Protein AF-A0A1G3BXM3-F1 (afdb_monomer_lite)

Radius of gyration: 23.01 Å; chains: 1; bounding box: 58×51×49 Å

pLDDT: mean 89.99, std 12.56, range [38.75, 97.31]

Sequence (113 aa):
MIYENSVFPKDFKNEIYEFLRKIYAADRKEGETDEQFIYKTRKNGFGPFKERFWNLSSDVRNKIGEELENKFDFLFKKLNVIHSKEIIHQTIKPVEVQLPNPPMLSMINFDFM

Foldseek 3Di:
DLLPDPLRDPVLSVVLLVVQCPPVVVVDDVPDDSVNSCVVRVVVSCPVCVVVVVVPDPVSVVVVVVVVVVVVVVVCVVVVVPCVVVVCVVPDDDDDDDDPDDPVVVPDPPPPD

Secondary structure (DSSP, 8-state):
--TTSTTS-HHHHHHHHHHHHHHSGGGPPTT--HHHHHHHHGGGGGTTTHHHHHTS-HHHHHHHHHHHHHHHHHHHHHTT-TTHHHHHHHH--PPP--PPPPTTGGG------

Structure (mmCIF, N/CA/C/O backbone):
data_AF-A0A1G3BXM3-F1
#
_entry.id   AF-A0A1G3BXM3-F1
#
loop_
_atom_site.group_PDB
_atom_site.id
_atom_site.type_symbol
_atom_site.label_atom_id
_atom_site.label_alt_id
_atom_site.label_comp_id
_atom_site.label_asym_id
_atom_site.label_entity_id
_atom_site.label_seq_id
_atom_site.pdbx_PDB_ins_code
_atom_site.Cartn_x
_atom_site.Cartn_y
_atom_site.Cartn_z
_atom_site.occupancy
_atom_site.B_iso_or_equiv
_atom_site.auth_seq_id
_atom_site.auth_comp_id
_atom_site.auth_asym_id
_atom_site.auth_atom_id
_atom_site.pdbx_PDB_model_num
ATOM 1 N N . MET A 1 1 ? 1.657 -6.005 0.411 1.00 71.56 1 MET A N 1
ATOM 2 C CA . MET A 1 1 ? 0.236 -6.180 0.779 1.00 71.56 1 MET A CA 1
ATOM 3 C C . MET A 1 1 ? -0.623 -5.890 -0.434 1.00 71.56 1 MET A C 1
ATOM 5 O O . MET A 1 1 ? -1.104 -6.854 -0.984 1.00 71.56 1 MET A O 1
ATOM 9 N N . ILE A 1 2 ? -0.680 -4.660 -0.958 1.00 87.56 2 ILE A N 1
ATOM 10 C CA . ILE A 1 2 ? -1.420 -4.389 -2.212 1.00 87.56 2 ILE A CA 1
ATOM 11 C C . ILE A 1 2 ? -0.724 -5.012 -3.442 1.00 87.56 2 ILE A C 1
ATOM 13 O O . ILE A 1 2 ? -1.292 -5.881 -4.081 1.00 87.56 2 ILE A O 1
ATOM 17 N N . TYR A 1 3 ? 0.542 -4.669 -3.713 1.00 90.50 3 TYR A N 1
ATOM 18 C CA . TYR A 1 3 ? 1.312 -5.204 -4.860 1.00 90.50 3 TYR A CA 1
ATOM 19 C C . TYR A 1 3 ? 1.544 -6.727 -4.862 1.00 90.50 3 TYR A C 1
ATOM 21 O O . TYR A 1 3 ? 1.885 -7.304 -5.892 1.00 90.50 3 TYR A O 1
ATOM 29 N N . GLU A 1 4 ? 1.430 -7.367 -3.698 1.00 89.81 4 GLU A N 1
ATOM 30 C CA . GLU A 1 4 ? 1.666 -8.812 -3.535 1.00 89.81 4 GLU A CA 1
ATOM 31 C C . GLU A 1 4 ? 0.361 -9.602 -3.458 1.00 89.81 4 GLU A C 1
ATOM 33 O O . GLU A 1 4 ? 0.388 -10.823 -3.345 1.00 89.81 4 GLU A O 1
ATOM 38 N N . ASN A 1 5 ? -0.780 -8.913 -3.478 1.00 93.12 5 ASN A N 1
ATOM 39 C CA . ASN A 1 5 ? -2.067 -9.576 -3.478 1.00 93.12 5 ASN A CA 1
ATOM 40 C C . ASN A 1 5 ? -2.271 -10.290 -4.825 1.00 93.12 5 ASN A C 1
ATOM 42 O O . ASN A 1 5 ? -1.950 -9.754 -5.886 1.00 93.12 5 ASN A O 1
ATOM 46 N N . SER A 1 6 ? -2.816 -11.506 -4.769 1.00 93.56 6 SER A N 1
ATOM 47 C CA . SER A 1 6 ? -2.985 -12.378 -5.935 1.00 93.56 6 SER A CA 1
ATOM 48 C C . SER A 1 6 ? -3.890 -11.796 -7.028 1.00 93.56 6 SER A C 1
ATOM 50 O O . SER A 1 6 ? -3.716 -12.136 -8.199 1.00 93.56 6 SER A O 1
ATOM 52 N N . VAL A 1 7 ? -4.825 -10.912 -6.664 1.00 95.62 7 VAL A N 1
ATOM 53 C CA . VAL A 1 7 ? -5.759 -10.262 -7.591 1.00 95.62 7 VAL A CA 1
ATOM 54 C C . VAL A 1 7 ? -5.281 -8.899 -8.080 1.00 95.62 7 VAL A C 1
ATOM 56 O O . VAL A 1 7 ? -5.942 -8.288 -8.918 1.00 95.62 7 VAL A O 1
ATOM 59 N N . PHE A 1 8 ? -4.139 -8.409 -7.593 1.00 95.88 8 PHE A N 1
ATOM 60 C CA . PHE A 1 8 ? -3.555 -7.184 -8.122 1.00 95.88 8 PHE A CA 1
ATOM 61 C C . PHE A 1 8 ? -3.044 -7.422 -9.559 1.00 95.88 8 PHE A C 1
ATOM 63 O O . PHE A 1 8 ? -2.328 -8.404 -9.786 1.00 95.88 8 PHE A O 1
ATOM 70 N N . PRO A 1 9 ? -3.369 -6.554 -10.540 1.00 96.50 9 PRO A N 1
ATOM 71 C CA . PRO A 1 9 ? -2.976 -6.777 -11.931 1.00 96.50 9 PRO A CA 1
ATOM 72 C C . PRO A 1 9 ? -1.450 -6.866 -12.098 1.00 96.50 9 PRO A C 1
ATOM 74 O O . PRO A 1 9 ? -0.707 -5.944 -11.748 1.00 96.50 9 PRO A O 1
ATOM 77 N N . LYS A 1 10 ? -0.967 -8.005 -12.611 1.00 96.06 10 LYS A N 1
ATOM 78 C CA . LYS A 1 10 ? 0.475 -8.290 -12.739 1.00 96.06 10 LYS A CA 1
ATOM 79 C C . LYS A 1 10 ? 1.160 -7.365 -13.742 1.00 96.06 10 LYS A C 1
ATOM 81 O O . LYS A 1 10 ? 2.281 -6.931 -13.507 1.00 96.06 10 LYS A O 1
ATOM 86 N N . ASP A 1 11 ? 0.475 -7.054 -14.835 1.00 96.62 11 ASP A N 1
ATOM 87 C CA . ASP A 1 11 ? 0.895 -6.077 -15.838 1.00 96.62 11 ASP A CA 1
ATOM 88 C C . ASP A 1 11 ? 1.110 -4.699 -15.202 1.00 96.62 11 ASP A C 1
ATOM 90 O O . ASP A 1 11 ? 2.164 -4.092 -15.383 1.00 96.62 11 ASP A O 1
ATOM 94 N N . PHE A 1 12 ? 0.168 -4.257 -14.364 1.00 96.75 12 PHE A N 1
ATOM 95 C CA . PHE A 1 12 ? 0.274 -2.982 -13.670 1.00 96.75 12 PHE A CA 1
ATOM 96 C C . PHE A 1 12 ? 1.438 -2.968 -12.672 1.00 96.75 12 PHE A C 1
ATOM 98 O O . PHE A 1 12 ? 2.202 -2.006 -12.614 1.00 96.75 12 PHE A O 1
ATOM 105 N N . LYS A 1 13 ? 1.617 -4.053 -11.908 1.00 96.00 13 LYS A N 1
ATOM 106 C CA . LYS A 1 13 ? 2.768 -4.213 -11.005 1.00 96.00 13 LYS A CA 1
ATOM 107 C C . LYS A 1 13 ? 4.091 -4.088 -11.761 1.00 96.00 13 LYS A C 1
ATOM 109 O O . LYS A 1 13 ? 4.973 -3.355 -11.320 1.00 96.00 13 LYS A O 1
ATOM 114 N N . ASN A 1 14 ? 4.214 -4.792 -12.885 1.00 96.44 14 ASN A N 1
ATOM 115 C CA . ASN A 1 14 ? 5.426 -4.797 -13.697 1.00 96.44 14 ASN A CA 1
ATOM 116 C C . ASN A 1 14 ? 5.725 -3.406 -14.259 1.00 96.44 14 ASN A C 1
ATOM 118 O O . ASN A 1 14 ? 6.858 -2.949 -14.160 1.00 96.44 14 ASN A O 1
ATOM 122 N N . GLU A 1 15 ? 4.714 -2.703 -14.769 1.00 97.25 15 GLU A N 1
ATOM 123 C CA . GLU A 1 15 ? 4.867 -1.333 -15.268 1.00 97.25 15 GLU A CA 1
ATOM 124 C C . GLU A 1 15 ? 5.377 -0.373 -14.189 1.00 97.25 15 GLU A C 1
ATOM 126 O O . GLU A 1 15 ? 6.307 0.398 -14.428 1.00 97.25 15 GLU A O 1
ATOM 131 N N . ILE A 1 16 ? 4.828 -0.460 -12.974 1.00 96.81 16 ILE A N 1
ATOM 132 C CA . ILE A 1 16 ? 5.309 0.336 -11.841 1.00 96.81 16 ILE A CA 1
ATOM 133 C C . ILE A 1 16 ? 6.769 -0.006 -11.530 1.00 96.81 16 ILE A C 1
ATOM 135 O O . ILE A 1 16 ? 7.563 0.891 -11.262 1.00 96.81 16 ILE A O 1
ATOM 139 N N . TYR A 1 17 ? 7.147 -1.283 -11.553 1.00 96.31 17 TYR A N 1
ATOM 140 C CA . TYR A 1 17 ? 8.512 -1.695 -11.219 1.00 96.31 17 TYR A CA 1
ATOM 141 C C . TYR A 1 17 ? 9.518 -1.238 -12.274 1.00 96.31 17 TYR A C 1
ATOM 143 O O . TYR A 1 17 ? 10.569 -0.714 -11.911 1.00 96.31 17 TYR A O 1
ATOM 151 N N . GLU A 1 18 ? 9.176 -1.336 -13.558 1.00 97.12 18 GLU A N 1
ATOM 152 C CA . GLU A 1 18 ? 9.983 -0.775 -14.646 1.00 97.12 18 GLU A CA 1
ATOM 153 C C . GLU A 1 18 ? 10.131 0.744 -14.516 1.00 97.12 18 GLU A C 1
ATOM 155 O O . GLU A 1 18 ? 11.235 1.285 -14.619 1.00 97.12 18 GLU A O 1
ATOM 160 N N . PHE A 1 19 ? 9.040 1.444 -14.196 1.00 97.31 19 PHE A N 1
ATOM 161 C CA . PHE A 1 19 ? 9.083 2.874 -13.914 1.00 97.31 19 PHE A CA 1
ATOM 162 C C . PHE A 1 19 ? 10.034 3.202 -12.752 1.00 97.31 19 PHE A C 1
ATOM 164 O O . PHE A 1 19 ? 10.851 4.117 -12.867 1.00 97.31 19 PHE A O 1
ATOM 171 N N . LEU A 1 20 ? 9.973 2.449 -11.650 1.00 96.75 20 LEU A N 1
ATOM 172 C CA . LEU A 1 20 ? 10.839 2.661 -10.488 1.00 96.75 20 LEU A CA 1
ATOM 173 C C . LEU A 1 20 ? 12.309 2.402 -10.820 1.00 96.75 20 LEU A C 1
ATOM 175 O O . LEU A 1 20 ? 13.157 3.223 -10.476 1.00 96.75 20 LEU A O 1
ATOM 179 N N . ARG A 1 21 ? 12.609 1.314 -11.538 1.00 96.19 21 ARG A N 1
ATOM 180 C CA . ARG A 1 21 ? 13.969 1.001 -12.001 1.00 96.19 21 ARG A CA 1
ATOM 181 C C . ARG A 1 21 ? 14.538 2.104 -12.882 1.00 96.19 21 ARG A C 1
ATOM 183 O O . ARG A 1 21 ? 15.723 2.391 -12.782 1.00 96.19 21 ARG A O 1
ATOM 190 N N . LYS A 1 22 ? 13.706 2.741 -13.708 1.00 96.75 22 LYS A N 1
ATOM 191 C CA . LYS A 1 22 ? 14.130 3.817 -14.609 1.00 96.75 22 LYS A CA 1
ATOM 192 C C . LYS A 1 22 ? 14.293 5.163 -13.901 1.00 96.75 22 LYS A C 1
ATOM 194 O O . LYS A 1 22 ? 15.323 5.809 -14.049 1.00 96.75 22 LYS A O 1
ATOM 199 N N . ILE A 1 23 ? 13.273 5.608 -13.170 1.00 97.00 23 ILE A N 1
ATOM 200 C CA . ILE A 1 23 ? 13.216 6.970 -12.615 1.00 97.00 23 ILE A CA 1
ATOM 201 C C . ILE A 1 23 ? 13.981 7.089 -11.298 1.00 97.00 23 ILE A C 1
ATOM 203 O O . ILE A 1 23 ? 14.569 8.132 -11.028 1.00 97.00 23 ILE A O 1
ATOM 207 N N . TYR A 1 24 ? 14.026 6.019 -10.505 1.00 95.12 24 TYR A N 1
ATOM 208 C CA . TYR A 1 24 ? 14.698 6.000 -9.206 1.00 95.12 24 TYR A CA 1
ATOM 209 C C . TYR A 1 24 ? 16.023 5.230 -9.237 1.00 95.12 24 TYR A C 1
ATOM 211 O O . TYR A 1 24 ? 16.541 4.879 -8.184 1.00 95.12 24 TYR A O 1
ATOM 219 N N . ALA A 1 25 ? 16.611 4.990 -10.417 1.00 93.94 25 ALA A N 1
ATOM 220 C CA . ALA A 1 25 ? 17.904 4.308 -10.554 1.00 93.94 25 ALA A CA 1
ATOM 221 C C . ALA A 1 25 ? 19.007 4.922 -9.673 1.00 93.94 25 ALA A C 1
ATO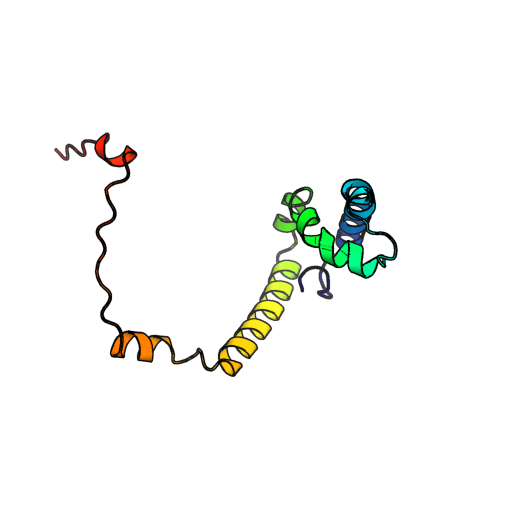M 223 O O . ALA A 1 25 ? 19.817 4.196 -9.102 1.00 93.94 25 ALA A O 1
ATOM 224 N N . ALA A 1 26 ? 19.008 6.253 -9.530 1.00 94.12 26 ALA A N 1
ATOM 225 C CA . ALA A 1 26 ? 19.973 6.990 -8.714 1.00 94.12 26 ALA A CA 1
ATOM 226 C C . ALA A 1 26 ? 19.868 6.685 -7.206 1.00 94.12 26 ALA A C 1
ATOM 228 O O . ALA A 1 26 ? 20.846 6.844 -6.481 1.00 94.12 26 ALA A O 1
ATOM 229 N N . ASP A 1 27 ? 18.715 6.201 -6.734 1.00 91.75 27 ASP A N 1
ATOM 230 C CA . ASP A 1 27 ? 18.513 5.813 -5.334 1.00 91.75 27 ASP A CA 1
ATOM 231 C C . ASP A 1 27 ? 19.073 4.412 -5.032 1.00 91.75 27 ASP A C 1
ATOM 233 O O . ASP A 1 27 ? 19.014 3.953 -3.881 1.00 91.75 27 ASP A O 1
ATOM 237 N N . ARG A 1 28 ? 19.565 3.687 -6.046 1.00 95.00 28 ARG A N 1
ATOM 238 C CA . ARG A 1 28 ? 20.108 2.337 -5.885 1.00 95.00 28 ARG A CA 1
ATOM 239 C C . ARG A 1 28 ? 21.482 2.393 -5.226 1.00 95.00 28 ARG A C 1
ATOM 241 O O . ARG A 1 28 ? 22.380 3.089 -5.689 1.00 95.00 28 ARG A O 1
ATOM 248 N N . LYS A 1 29 ? 21.644 1.638 -4.138 1.00 94.81 29 LYS A N 1
ATOM 249 C CA . LYS A 1 29 ? 22.926 1.542 -3.427 1.00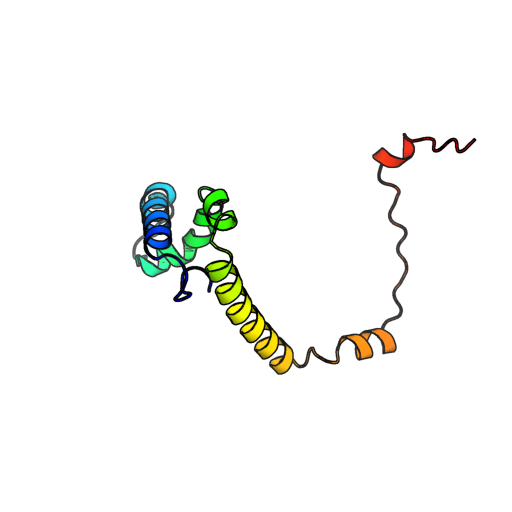 94.81 29 LYS A CA 1
ATOM 250 C C . LYS A 1 29 ? 23.803 0.443 -4.019 1.00 94.81 29 LYS A C 1
ATOM 252 O O . LYS A 1 29 ? 23.303 -0.541 -4.564 1.00 94.81 29 LYS A O 1
ATOM 257 N N . GLU A 1 30 ? 25.115 0.589 -3.863 1.00 94.56 30 GLU A N 1
ATOM 258 C CA . GLU A 1 30 ? 26.063 -0.475 -4.187 1.00 94.56 30 GLU A CA 1
ATOM 259 C C . GLU A 1 30 ? 25.750 -1.735 -3.361 1.00 94.56 30 GLU A C 1
ATOM 261 O O . GLU A 1 30 ? 25.471 -1.653 -2.164 1.00 94.56 30 GLU A O 1
ATOM 266 N N . GLY A 1 31 ? 25.722 -2.897 -4.019 1.00 94.50 31 GLY A N 1
ATOM 267 C CA . GLY A 1 31 ? 25.366 -4.176 -3.395 1.00 94.50 31 GLY A CA 1
ATOM 268 C C . GLY A 1 31 ? 23.871 -4.381 -3.102 1.00 94.50 31 GLY A C 1
ATOM 269 O O . GLY A 1 31 ? 23.503 -5.434 -2.585 1.00 94.50 31 GLY A O 1
ATOM 270 N N . GLU A 1 32 ? 22.993 -3.426 -3.430 1.00 96.50 32 GLU A N 1
ATOM 271 C CA . GLU A 1 32 ? 21.546 -3.568 -3.222 1.00 96.50 32 GLU A CA 1
ATOM 272 C C . GLU A 1 32 ? 20.913 -4.501 -4.270 1.00 96.50 32 GLU A C 1
ATOM 274 O O . GLU A 1 32 ? 20.983 -4.266 -5.488 1.00 96.50 32 GLU A O 1
ATOM 279 N N . THR A 1 33 ? 20.256 -5.558 -3.782 1.00 97.06 33 THR A N 1
ATOM 280 C CA . THR A 1 33 ? 19.460 -6.475 -4.618 1.00 97.06 33 THR A CA 1
ATOM 281 C C . THR A 1 33 ? 18.277 -5.746 -5.254 1.00 97.06 33 THR A C 1
ATOM 283 O O . THR A 1 33 ? 17.824 -4.709 -4.759 1.00 97.06 33 THR A O 1
ATOM 286 N N . ASP A 1 34 ? 17.755 -6.276 -6.361 1.00 95.19 34 ASP A N 1
ATOM 287 C CA . ASP A 1 34 ? 16.611 -5.652 -7.032 1.00 95.19 34 ASP A CA 1
ATOM 288 C C . ASP A 1 34 ? 15.367 -5.653 -6.129 1.00 95.19 34 ASP A C 1
ATOM 290 O O . ASP A 1 34 ? 14.663 -4.651 -6.026 1.00 95.19 34 ASP A O 1
ATOM 294 N N . GLU A 1 35 ? 15.156 -6.725 -5.367 1.00 94.88 35 GLU A N 1
ATOM 295 C CA . GLU A 1 35 ? 14.045 -6.862 -4.431 1.00 94.88 35 GLU A CA 1
ATOM 296 C C . GLU A 1 35 ? 14.108 -5.813 -3.313 1.00 94.88 35 GLU A C 1
ATOM 298 O O . GLU A 1 35 ? 13.085 -5.218 -2.963 1.00 94.88 35 GLU A O 1
ATOM 303 N N . GLN A 1 36 ? 15.300 -5.543 -2.768 1.00 96.25 36 GLN A N 1
ATOM 304 C CA . GLN A 1 36 ? 15.503 -4.492 -1.763 1.00 96.25 36 GLN A CA 1
ATOM 305 C C . GLN A 1 36 ? 15.252 -3.102 -2.350 1.00 96.25 36 GLN A C 1
ATOM 307 O O . GLN A 1 36 ? 14.539 -2.295 -1.741 1.00 96.25 36 GLN A O 1
ATOM 312 N N . PHE A 1 37 ? 15.783 -2.843 -3.548 1.00 97.00 37 PHE A N 1
ATOM 313 C CA . PHE A 1 37 ? 15.575 -1.588 -4.261 1.00 97.00 37 PHE A CA 1
ATOM 314 C C . PHE A 1 37 ? 14.081 -1.325 -4.503 1.00 97.00 37 PHE A C 1
ATOM 316 O O . PHE A 1 37 ? 13.569 -0.258 -4.147 1.00 97.00 37 PHE A O 1
ATOM 323 N N . ILE A 1 38 ? 13.356 -2.313 -5.034 1.00 95.69 38 ILE A N 1
ATOM 324 C CA . ILE A 1 38 ? 11.912 -2.229 -5.274 1.00 95.69 38 ILE A CA 1
ATOM 325 C C . ILE A 1 38 ? 11.152 -2.065 -3.958 1.00 95.69 38 ILE A C 1
ATOM 327 O O . ILE A 1 38 ? 10.288 -1.195 -3.848 1.00 95.69 38 ILE A O 1
ATOM 331 N N . TYR A 1 39 ? 11.484 -2.837 -2.920 1.00 94.50 39 TYR A N 1
ATOM 332 C CA . TYR A 1 39 ? 10.823 -2.728 -1.620 1.00 94.5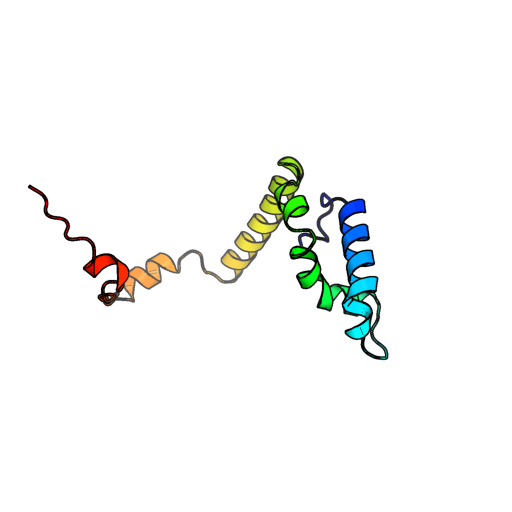0 39 TYR A CA 1
ATOM 333 C C . TYR A 1 39 ? 10.934 -1.317 -1.025 1.00 94.50 39 TYR A C 1
ATOM 335 O O . TYR A 1 39 ? 9.950 -0.784 -0.502 1.00 94.50 39 TYR A O 1
ATOM 343 N N . LYS A 1 40 ? 12.110 -0.695 -1.142 1.00 94.75 40 LYS A N 1
ATOM 344 C CA . LYS A 1 40 ? 12.395 0.666 -0.673 1.00 94.75 40 LYS A CA 1
ATOM 345 C C . LYS A 1 40 ? 11.653 1.731 -1.486 1.00 94.75 40 LYS A C 1
ATOM 347 O O . LYS A 1 40 ? 11.082 2.660 -0.912 1.00 94.75 40 LYS A O 1
ATOM 352 N N . THR A 1 41 ? 11.647 1.599 -2.812 1.00 95.44 41 THR A N 1
ATOM 353 C CA . THR A 1 41 ? 11.139 2.628 -3.736 1.00 95.44 41 THR A CA 1
ATOM 354 C C . THR A 1 41 ? 9.650 2.493 -4.057 1.00 95.44 41 THR A C 1
ATOM 356 O O . THR A 1 41 ? 9.045 3.463 -4.505 1.00 95.44 41 THR A O 1
ATOM 359 N N . ARG A 1 42 ? 9.001 1.358 -3.747 1.00 93.31 42 ARG A N 1
ATOM 360 C CA . ARG A 1 42 ? 7.587 1.076 -4.091 1.00 93.31 42 ARG A CA 1
ATOM 361 C C . ARG A 1 42 ? 6.585 2.167 -3.710 1.00 93.31 42 ARG A C 1
ATOM 363 O O . ARG A 1 42 ? 5.560 2.311 -4.370 1.00 93.31 42 ARG A O 1
ATOM 370 N N . LYS A 1 43 ? 6.848 2.934 -2.642 1.00 93.06 43 LYS A N 1
ATOM 371 C CA . LYS A 1 43 ? 5.966 4.037 -2.219 1.00 93.06 43 LYS A CA 1
ATOM 372 C C . LYS A 1 43 ? 5.902 5.158 -3.265 1.00 93.06 43 LYS A C 1
ATOM 374 O O . LYS A 1 43 ? 4.870 5.804 -3.402 1.00 93.06 43 LYS A O 1
ATOM 379 N N . ASN A 1 44 ? 6.972 5.340 -4.034 1.00 94.56 44 ASN A N 1
ATOM 380 C CA . ASN A 1 44 ? 7.068 6.362 -5.068 1.00 94.56 44 ASN A CA 1
ATOM 381 C C . ASN A 1 44 ? 6.244 6.004 -6.316 1.00 94.56 44 ASN A C 1
ATOM 383 O O . ASN A 1 44 ? 5.892 6.890 -7.089 1.00 94.56 44 ASN A O 1
ATOM 387 N N . GLY A 1 45 ? 5.867 4.730 -6.484 1.00 94.00 45 GLY A N 1
ATOM 388 C CA . GLY A 1 45 ? 4.985 4.287 -7.565 1.00 94.00 45 GLY A CA 1
ATOM 389 C C . GLY A 1 45 ? 3.553 4.817 -7.442 1.00 94.00 45 GLY A C 1
ATOM 390 O O . GLY A 1 45 ? 2.854 4.934 -8.439 1.00 94.00 45 GLY A O 1
ATOM 391 N N . PHE A 1 46 ? 3.094 5.205 -6.248 1.00 93.19 46 PHE A N 1
ATOM 392 C CA . PHE A 1 46 ? 1.714 5.674 -6.078 1.00 93.19 46 PHE A CA 1
ATOM 393 C C . PHE A 1 46 ? 1.430 7.026 -6.738 1.00 93.19 46 PHE A C 1
ATOM 395 O O . PHE A 1 46 ? 0.304 7.249 -7.168 1.00 93.19 46 PHE A O 1
ATOM 402 N N . GLY A 1 47 ? 2.411 7.930 -6.806 1.00 93.69 47 GLY A N 1
ATOM 403 C CA . GLY A 1 47 ? 2.202 9.277 -7.346 1.00 93.69 47 GLY A CA 1
ATOM 404 C C . GLY A 1 47 ? 1.877 9.264 -8.845 1.00 93.69 47 GLY A C 1
ATOM 405 O O . GLY A 1 47 ? 0.768 9.644 -9.219 1.00 93.69 47 GLY A O 1
ATOM 406 N N . PRO A 1 48 ? 2.797 8.780 -9.697 1.00 95.50 48 PRO A N 1
ATOM 407 C CA . PRO A 1 48 ? 2.628 8.756 -11.154 1.00 95.50 48 PRO A CA 1
ATOM 408 C C . PRO A 1 48 ? 1.455 7.895 -11.629 1.00 95.50 48 PRO A C 1
ATOM 410 O O . PRO A 1 48 ? 0.851 8.186 -12.653 1.00 95.50 48 PRO A O 1
ATOM 413 N N . PHE A 1 49 ? 1.102 6.858 -10.865 1.00 96.06 49 PHE A N 1
ATOM 414 C CA . PHE A 1 49 ? 0.055 5.903 -11.228 1.00 96.06 49 PHE A CA 1
ATOM 415 C C . PHE A 1 49 ? -1.241 6.080 -10.431 1.00 96.06 49 PHE A C 1
ATOM 417 O O . PHE A 1 49 ? -2.098 5.192 -10.440 1.00 96.06 49 PHE A O 1
ATOM 424 N N . LYS A 1 50 ? -1.401 7.214 -9.732 1.00 94.62 50 LYS A N 1
ATOM 425 C CA . LYS A 1 50 ? -2.523 7.465 -8.819 1.00 94.62 50 LYS A CA 1
ATOM 426 C C . LYS A 1 50 ? -3.868 7.181 -9.482 1.00 94.62 50 LYS A C 1
ATOM 428 O O . LYS A 1 50 ? -4.653 6.417 -8.934 1.00 94.62 50 LYS A O 1
ATOM 433 N N . GLU A 1 51 ? -4.117 7.742 -10.663 1.00 96.25 51 GLU A N 1
ATOM 434 C CA . GLU A 1 51 ? -5.368 7.546 -11.408 1.00 96.25 51 GLU A CA 1
ATOM 435 C C . GLU A 1 51 ? -5.683 6.062 -11.643 1.00 96.25 51 GLU A C 1
ATOM 437 O O . GLU A 1 51 ? -6.779 5.605 -11.327 1.00 96.25 51 GLU A O 1
ATOM 442 N N . ARG A 1 52 ? -4.709 5.276 -12.113 1.00 95.62 52 ARG A N 1
ATOM 443 C CA . ARG A 1 52 ? -4.913 3.846 -12.373 1.00 95.62 52 ARG A CA 1
ATOM 444 C C . ARG A 1 52 ? -5.181 3.050 -11.095 1.00 95.62 52 ARG A C 1
ATOM 446 O O . ARG A 1 52 ? -5.973 2.116 -11.137 1.00 95.62 52 ARG A O 1
ATOM 453 N N . PHE A 1 53 ? -4.595 3.439 -9.958 1.00 94.12 53 PHE A N 1
ATOM 454 C CA . PHE A 1 53 ? -4.962 2.873 -8.653 1.00 94.12 53 PHE A CA 1
ATOM 455 C C . PHE A 1 53 ? -6.424 3.158 -8.284 1.00 94.12 53 PHE A C 1
ATOM 457 O O . PHE A 1 53 ? -7.117 2.252 -7.822 1.00 94.12 53 PHE A O 1
ATOM 464 N N . TRP A 1 54 ? -6.905 4.389 -8.496 1.00 93.25 54 TRP A N 1
ATOM 465 C CA . TRP A 1 54 ? -8.306 4.753 -8.231 1.00 93.25 54 TRP A CA 1
ATOM 466 C C . TRP A 1 54 ? -9.283 4.033 -9.160 1.00 93.25 54 TRP A C 1
ATOM 468 O O . TRP A 1 54 ? -10.371 3.653 -8.728 1.00 93.25 54 TRP A O 1
ATOM 478 N N . ASN A 1 55 ? -8.862 3.796 -10.400 1.00 95.88 55 ASN A N 1
ATOM 479 C CA . ASN A 1 55 ? -9.662 3.164 -11.443 1.00 95.88 55 ASN A CA 1
ATOM 480 C C . ASN A 1 55 ? -9.529 1.631 -11.488 1.00 95.88 55 ASN A C 1
ATOM 482 O O . ASN A 1 55 ? -10.000 1.003 -12.436 1.00 95.88 55 ASN A O 1
ATOM 486 N N . LEU A 1 56 ? -8.923 0.998 -10.473 1.00 95.81 56 LEU A N 1
ATOM 487 C CA . LEU A 1 56 ? -8.987 -0.458 -10.324 1.00 95.81 56 LEU A CA 1
ATOM 488 C C . LEU A 1 56 ? -10.451 -0.915 -10.223 1.00 95.81 56 LEU A C 1
ATOM 490 O O . LEU A 1 56 ? -11.285 -0.254 -9.592 1.00 95.81 56 LEU A O 1
ATOM 494 N N . SER A 1 57 ? -10.768 -2.073 -10.810 1.00 96.62 57 SER A N 1
ATOM 495 C CA . SER A 1 57 ? -12.131 -2.611 -10.760 1.00 96.62 57 SER A CA 1
ATOM 496 C C . SER A 1 57 ? -12.607 -2.783 -9.313 1.00 96.62 57 SER A C 1
ATOM 498 O O . SER A 1 57 ? -11.809 -2.983 -8.391 1.00 96.62 57 SER A O 1
ATOM 500 N N . SER A 1 58 ? -13.921 -2.684 -9.097 1.00 96.19 58 SER A N 1
ATOM 501 C CA . SER A 1 58 ? -14.528 -2.930 -7.782 1.00 96.19 58 SER A CA 1
ATOM 502 C C . SER A 1 58 ? -14.121 -4.289 -7.223 1.00 96.19 58 SER A C 1
ATOM 504 O O . SER A 1 58 ? -13.782 -4.380 -6.052 1.00 96.19 58 SER A O 1
ATOM 506 N N . ASP A 1 59 ? -14.063 -5.320 -8.064 1.00 95.94 59 ASP A N 1
ATOM 507 C CA . ASP A 1 59 ? -13.744 -6.684 -7.638 1.00 95.94 59 ASP A CA 1
ATOM 508 C C . ASP A 1 59 ? -12.321 -6.801 -7.087 1.00 95.94 59 ASP A C 1
ATOM 510 O O . ASP A 1 59 ? -12.101 -7.444 -6.060 1.00 95.94 59 ASP A O 1
ATOM 514 N N . VAL A 1 60 ? -11.352 -6.145 -7.735 1.00 95.75 60 VAL A N 1
ATOM 515 C CA . VAL A 1 60 ? -9.965 -6.099 -7.253 1.00 95.75 60 VAL A CA 1
ATOM 516 C C . VAL A 1 60 ? -9.895 -5.327 -5.938 1.00 95.75 60 VAL A C 1
ATOM 518 O O . VAL A 1 60 ? -9.287 -5.800 -4.978 1.00 95.75 60 VAL A O 1
ATOM 521 N N . ARG A 1 61 ? -10.544 -4.158 -5.867 1.00 94.75 61 ARG A N 1
ATOM 522 C CA . ARG A 1 61 ? -10.551 -3.321 -4.658 1.00 94.75 61 ARG A CA 1
ATOM 523 C C . ARG A 1 61 ? -11.200 -4.030 -3.470 1.00 94.75 61 ARG A C 1
ATOM 525 O O . ARG A 1 61 ? -10.632 -3.995 -2.383 1.00 94.75 61 ARG A O 1
ATOM 532 N N . ASN A 1 62 ? -12.325 -4.708 -3.683 1.00 95.75 62 ASN A N 1
ATOM 533 C CA . ASN A 1 62 ? -13.062 -5.417 -2.640 1.00 95.75 62 ASN A CA 1
ATOM 534 C C . ASN A 1 62 ? -12.255 -6.589 -2.083 1.00 95.75 62 ASN A C 1
ATOM 536 O O . ASN A 1 62 ? -12.099 -6.688 -0.872 1.00 95.75 62 ASN A O 1
ATOM 540 N N . LYS A 1 63 ? -11.667 -7.426 -2.946 1.00 95.75 63 LYS A N 1
ATOM 541 C CA . LYS A 1 63 ? -10.853 -8.569 -2.500 1.00 95.75 63 LYS A CA 1
ATOM 542 C C . LYS A 1 63 ? -9.601 -8.139 -1.735 1.00 95.75 63 LYS A C 1
ATOM 544 O O . LYS A 1 63 ? -9.273 -8.719 -0.705 1.00 95.75 63 LYS A O 1
ATOM 549 N N . ILE A 1 64 ? -8.912 -7.098 -2.212 1.00 95.38 64 ILE A N 1
ATOM 550 C CA . ILE A 1 64 ? -7.768 -6.526 -1.487 1.00 95.38 64 ILE A CA 1
ATOM 551 C C . ILE A 1 64 ? -8.229 -5.945 -0.144 1.00 95.38 64 ILE A C 1
ATOM 553 O O . ILE A 1 64 ? -7.550 -6.131 0.864 1.00 95.38 64 ILE A O 1
ATOM 557 N N . GLY A 1 65 ? -9.369 -5.250 -0.127 1.00 94.94 65 GLY A N 1
ATOM 558 C CA . GLY A 1 65 ? -9.970 -4.684 1.079 1.00 94.94 65 GLY A CA 1
ATOM 559 C C . GLY A 1 65 ? -10.282 -5.747 2.128 1.00 94.94 65 GLY A C 1
ATOM 560 O O . GLY A 1 65 ? -9.846 -5.608 3.264 1.00 94.94 65 GLY A O 1
ATOM 561 N N . GLU A 1 66 ? -10.935 -6.836 1.730 1.00 96.19 66 GLU A N 1
ATOM 562 C CA . GLU A 1 66 ? -11.298 -7.952 2.607 1.00 96.19 66 GLU A CA 1
ATOM 563 C C . GLU A 1 66 ? -10.062 -8.628 3.227 1.00 96.19 66 GLU A C 1
ATOM 565 O O . GLU A 1 66 ? -10.001 -8.843 4.437 1.00 96.19 66 GLU A O 1
ATOM 570 N N . GLU A 1 67 ? -9.022 -8.914 2.434 1.00 95.50 67 GLU A N 1
ATOM 571 C CA . GLU A 1 67 ? -7.775 -9.478 2.970 1.00 95.50 67 GLU A CA 1
ATOM 572 C C . GLU A 1 67 ? -7.084 -8.539 3.971 1.00 95.50 67 GLU A C 1
ATOM 574 O O . GLU A 1 67 ? -6.519 -8.990 4.975 1.00 95.50 67 GLU A O 1
ATOM 579 N N . LEU A 1 68 ? -7.102 -7.229 3.700 1.00 95.69 68 LEU A N 1
ATOM 580 C CA . LEU A 1 68 ? -6.553 -6.226 4.609 1.00 95.69 68 LEU A CA 1
ATOM 581 C C . LEU A 1 68 ? -7.368 -6.156 5.901 1.00 95.69 68 LEU A C 1
ATOM 583 O O . LEU A 1 68 ? -6.775 -6.206 6.979 1.00 95.69 68 LEU A O 1
ATOM 587 N N . GLU A 1 69 ? -8.693 -6.079 5.797 1.00 96.12 69 GLU A N 1
ATOM 588 C CA . GLU A 1 69 ? -9.622 -6.030 6.926 1.00 96.12 69 GLU A CA 1
ATOM 589 C C . GLU A 1 69 ? -9.430 -7.232 7.850 1.00 96.12 69 GLU A C 1
ATOM 591 O O . GLU A 1 69 ? -9.154 -7.052 9.036 1.00 96.12 69 GLU A O 1
ATOM 596 N N . ASN A 1 70 ? -9.421 -8.446 7.294 1.00 96.31 70 ASN A N 1
ATOM 597 C CA . ASN A 1 70 ? -9.193 -9.679 8.048 1.00 96.31 70 ASN A CA 1
ATOM 598 C C . ASN A 1 70 ? -7.854 -9.669 8.799 1.00 96.31 70 ASN A C 1
ATOM 600 O O . ASN A 1 70 ? -7.750 -10.131 9.939 1.00 96.31 70 ASN A O 1
ATOM 604 N N . LYS A 1 71 ? -6.802 -9.116 8.185 1.00 94.94 71 LYS A N 1
ATOM 605 C CA . LYS A 1 71 ? -5.488 -9.014 8.825 1.00 94.94 71 LYS A CA 1
ATOM 606 C C . LYS A 1 71 ? -5.467 -7.980 9.951 1.00 94.94 71 LYS A C 1
ATOM 608 O O . LYS A 1 71 ? -4.831 -8.229 10.976 1.00 94.94 71 LYS A O 1
ATOM 613 N N . PHE A 1 72 ? -6.132 -6.840 9.781 1.00 95.25 72 PHE A N 1
ATOM 614 C CA . PHE A 1 72 ? -6.252 -5.839 10.843 1.00 95.25 72 PHE A CA 1
ATOM 615 C C . PHE A 1 72 ? -7.102 -6.348 12.005 1.00 95.25 72 PHE A C 1
ATOM 617 O O . PHE A 1 72 ? -6.675 -6.219 13.150 1.00 95.25 72 PHE A O 1
ATOM 624 N N . ASP A 1 73 ? -8.231 -6.995 11.722 1.00 96.12 73 ASP A N 1
ATOM 625 C CA . ASP A 1 73 ? -9.076 -7.635 12.730 1.00 96.12 73 ASP A CA 1
ATOM 626 C C . ASP A 1 73 ? -8.279 -8.654 13.563 1.00 96.12 73 ASP A C 1
ATOM 628 O O . ASP A 1 73 ? -8.255 -8.580 14.795 1.00 96.12 73 ASP A O 1
ATOM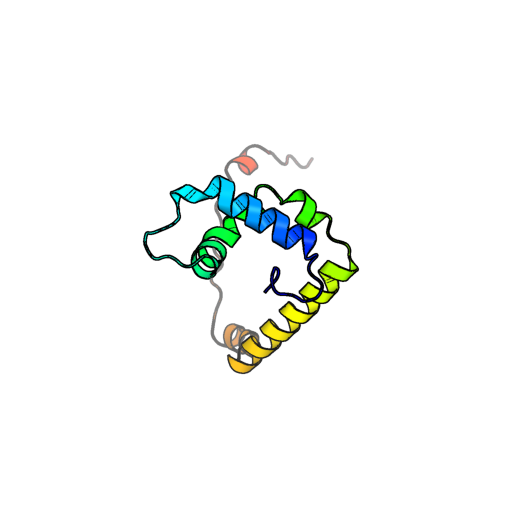 632 N N . PHE A 1 74 ? -7.516 -9.534 12.903 1.00 96.19 74 PHE A N 1
ATOM 633 C CA . PHE A 1 74 ? -6.624 -10.474 13.583 1.00 96.19 74 PHE A CA 1
ATOM 634 C C . PHE A 1 74 ? -5.616 -9.770 14.508 1.00 96.19 74 PHE A C 1
ATOM 636 O O . PHE A 1 74 ? -5.448 -10.168 15.665 1.00 96.19 74 PHE A O 1
ATOM 643 N N . LEU A 1 75 ? -4.945 -8.720 14.020 1.00 96.75 75 LEU A N 1
ATOM 644 C CA . LEU A 1 75 ? -3.952 -7.979 14.802 1.00 96.75 75 LEU A CA 1
ATOM 645 C C . LEU A 1 75 ? -4.586 -7.249 15.991 1.00 96.75 75 LEU A C 1
ATOM 647 O O . LEU A 1 75 ? -4.050 -7.313 17.094 1.00 96.75 75 LEU A O 1
ATOM 651 N N . PHE A 1 76 ? -5.733 -6.598 15.806 1.00 95.56 76 PHE A N 1
ATOM 652 C CA . PHE A 1 76 ? -6.427 -5.883 16.878 1.00 95.56 76 PHE A CA 1
ATOM 653 C C . PHE A 1 76 ? -6.939 -6.822 17.966 1.00 95.56 76 PHE A C 1
ATOM 655 O O . PHE A 1 76 ? -6.819 -6.502 19.152 1.00 95.56 76 PHE A O 1
ATOM 662 N N . LYS A 1 77 ? -7.412 -8.015 17.592 1.00 95.56 77 LYS A N 1
ATOM 663 C CA . LYS A 1 77 ? -7.745 -9.074 18.553 1.00 95.56 77 LYS A CA 1
ATOM 664 C C . LYS A 1 77 ? -6.511 -9.536 19.328 1.00 95.56 77 LYS A C 1
ATOM 666 O O . LYS A 1 77 ? -6.563 -9.631 20.550 1.00 95.56 77 LYS A O 1
ATOM 671 N N . LYS A 1 78 ? -5.378 -9.765 18.653 1.00 96.31 78 LYS A N 1
ATOM 672 C CA . LYS A 1 78 ? -4.113 -10.162 19.306 1.00 96.31 78 LYS A CA 1
ATOM 673 C C . LYS A 1 78 ? -3.552 -9.098 20.247 1.00 96.31 78 LYS A C 1
ATOM 675 O O . LYS A 1 78 ? -2.974 -9.449 21.269 1.00 96.31 78 LYS A O 1
ATOM 680 N N . LEU A 1 79 ? -3.739 -7.826 19.914 1.00 96.44 79 LEU A N 1
ATOM 681 C CA . LEU A 1 79 ? -3.336 -6.685 20.736 1.00 96.44 79 LEU A CA 1
ATOM 682 C C . LEU A 1 79 ? -4.364 -6.338 21.830 1.00 96.44 79 LEU A C 1
ATOM 684 O O . LEU A 1 79 ? -4.178 -5.354 22.539 1.00 96.44 79 LEU A O 1
ATOM 688 N N . ASN A 1 80 ? -5.432 -7.133 21.976 1.00 93.25 80 ASN A N 1
ATOM 689 C CA . ASN A 1 80 ? -6.501 -6.949 22.959 1.00 93.25 80 ASN A CA 1
ATOM 690 C C . ASN A 1 80 ? -7.161 -5.554 22.911 1.00 93.25 80 ASN A C 1
ATOM 692 O O . ASN A 1 80 ? -7.558 -4.993 23.930 1.00 93.25 80 ASN A O 1
ATOM 696 N N . VAL A 1 81 ? -7.282 -4.979 21.709 1.00 94.44 81 VAL A N 1
ATOM 697 C CA . VAL A 1 81 ? -7.824 -3.622 21.500 1.00 94.44 81 VAL A CA 1
ATOM 698 C C . VAL A 1 81 ? -9.352 -3.583 21.642 1.00 94.44 81 VAL A C 1
ATOM 700 O O . VAL A 1 81 ? -9.920 -2.515 21.860 1.00 94.44 81 VAL A O 1
ATOM 703 N N . ILE A 1 82 ? -10.027 -4.733 21.567 1.00 92.50 82 ILE A N 1
ATOM 704 C CA . ILE A 1 82 ? -11.491 -4.849 21.455 1.00 92.50 82 ILE A CA 1
ATOM 705 C C . ILE A 1 82 ? -12.251 -4.111 22.567 1.00 92.50 82 ILE A C 1
ATOM 707 O O . ILE A 1 82 ? -13.248 -3.463 22.275 1.00 92.50 82 ILE A O 1
ATOM 711 N N . HIS A 1 83 ? -11.759 -4.152 23.807 1.00 92.06 83 HIS A N 1
ATOM 712 C CA . HIS A 1 83 ? -12.427 -3.544 24.971 1.00 92.06 83 HIS A CA 1
ATOM 713 C C . HIS A 1 83 ? -11.837 -2.188 25.387 1.00 92.06 83 HIS A C 1
ATOM 715 O O . HIS A 1 83 ? -12.133 -1.654 26.458 1.00 92.06 83 HIS A O 1
ATOM 721 N N . SER A 1 84 ? -10.937 -1.635 24.569 1.00 93.50 84 SER A N 1
ATOM 722 C CA . SER A 1 84 ? -10.228 -0.397 24.903 1.00 93.50 84 SER A CA 1
ATOM 723 C C . SER A 1 84 ? -11.175 0.794 25.023 1.00 93.50 84 SER A C 1
ATOM 725 O O . SER A 1 84 ? -10.960 1.656 25.871 1.00 93.50 84 SER A O 1
ATOM 727 N N . LYS A 1 85 ? -12.250 0.830 24.229 1.00 91.56 85 LYS A N 1
ATOM 728 C CA . LYS A 1 85 ? -13.218 1.928 24.237 1.00 91.56 85 LYS A CA 1
ATOM 729 C C . LYS A 1 85 ? -13.920 2.046 25.589 1.00 91.56 85 LYS A C 1
ATOM 731 O O . LYS A 1 85 ? -14.008 3.145 26.134 1.00 91.56 85 LYS A O 1
ATOM 736 N N . GLU A 1 86 ? -14.388 0.933 26.142 1.00 93.38 86 GLU A N 1
ATOM 737 C CA . GLU A 1 86 ? -15.070 0.893 27.437 1.00 93.38 86 GLU A CA 1
ATOM 738 C C . GLU A 1 86 ? -14.117 1.307 28.562 1.00 93.38 86 GLU A C 1
ATOM 740 O O . GLU A 1 86 ? -14.474 2.136 29.400 1.00 93.38 86 GLU A O 1
ATOM 745 N N . ILE A 1 87 ? -12.880 0.799 28.534 1.00 93.56 87 ILE A N 1
ATOM 746 C CA . ILE A 1 87 ? -11.835 1.155 29.504 1.00 93.56 87 ILE A CA 1
ATOM 747 C C . ILE A 1 87 ? -11.531 2.656 29.446 1.00 93.56 87 ILE A C 1
ATOM 749 O O . ILE A 1 87 ? -11.464 3.313 30.486 1.00 93.56 87 ILE A O 1
ATOM 753 N N . ILE A 1 88 ? -11.380 3.218 28.243 1.00 94.12 88 ILE A N 1
ATOM 754 C CA . ILE A 1 88 ? -11.126 4.650 28.046 1.00 94.12 88 ILE A CA 1
ATOM 755 C C . ILE A 1 88 ? -12.276 5.476 28.624 1.00 94.12 88 ILE A C 1
ATOM 757 O O . ILE A 1 88 ? -12.016 6.401 29.387 1.00 94.12 88 ILE A O 1
ATOM 761 N N . HIS A 1 89 ? -13.531 5.127 28.330 1.00 92.88 89 HIS A N 1
ATOM 762 C CA . HIS A 1 89 ? -14.695 5.848 28.857 1.00 92.88 89 HIS A CA 1
ATOM 763 C C . HIS A 1 89 ? -14.791 5.820 30.388 1.00 92.88 89 HIS A C 1
ATOM 765 O O . HIS A 1 89 ? -15.243 6.793 30.986 1.00 92.88 89 HIS A O 1
ATOM 771 N N . GLN A 1 90 ? -14.381 4.721 31.024 1.00 94.31 90 GLN A N 1
ATOM 772 C CA . GLN A 1 90 ? -14.391 4.593 32.484 1.00 94.31 90 GLN A CA 1
ATOM 773 C C . GLN A 1 90 ? -13.222 5.327 33.153 1.00 94.31 90 GLN A C 1
ATOM 775 O O . GLN A 1 90 ? -13.348 5.781 34.289 1.00 94.31 90 GLN A O 1
ATOM 780 N N . THR A 1 91 ? -12.084 5.431 32.463 1.00 95.50 91 THR A N 1
ATOM 781 C CA . THR A 1 91 ? -10.819 5.879 33.066 1.00 95.50 91 THR A CA 1
ATOM 782 C C . THR A 1 91 ? -10.494 7.337 32.746 1.00 95.50 91 THR A C 1
ATOM 784 O O . THR A 1 91 ? -9.885 8.031 33.560 1.00 95.50 91 THR A O 1
ATOM 787 N N . ILE A 1 92 ? -10.883 7.822 31.567 1.00 94.69 92 ILE A N 1
ATOM 788 C CA . ILE A 1 92 ? -10.507 9.142 31.059 1.00 94.69 92 ILE A CA 1
ATOM 789 C C . ILE A 1 92 ? -11.699 10.092 31.143 1.00 94.69 92 ILE A C 1
ATOM 791 O O . ILE A 1 92 ? -12.797 9.779 30.692 1.00 94.69 92 ILE A O 1
ATOM 795 N N . LYS A 1 93 ? -11.458 11.297 31.662 1.00 90.75 93 LYS A N 1
ATOM 796 C CA . LYS A 1 93 ? -12.371 12.438 31.538 1.00 90.75 93 LYS A CA 1
ATOM 797 C C . LYS A 1 93 ? -11.840 13.343 30.425 1.00 90.75 93 LYS A C 1
ATOM 799 O O . LYS A 1 93 ? -10.815 13.990 30.647 1.00 90.75 93 LYS A O 1
ATOM 804 N N . PRO A 1 94 ? -12.461 13.362 29.233 1.00 87.94 94 PRO A N 1
ATOM 805 C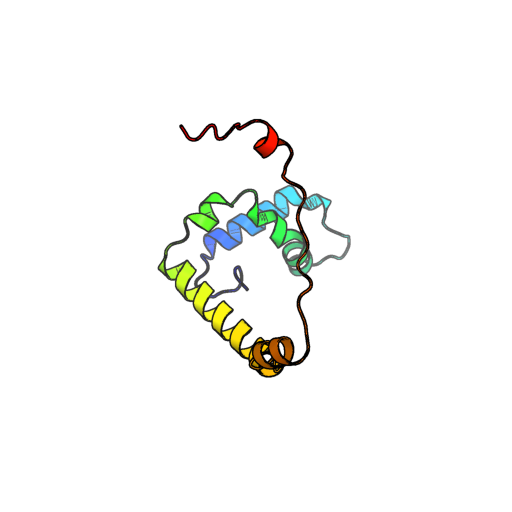 CA . PRO A 1 94 ? -12.024 14.236 28.154 1.00 87.94 94 PRO A CA 1
ATOM 806 C C . PRO A 1 94 ? -12.086 15.693 28.611 1.00 87.94 94 PRO A C 1
ATOM 808 O O . PRO A 1 94 ? -13.099 16.127 29.158 1.00 87.94 94 PRO A O 1
ATOM 811 N N . VAL A 1 95 ? -11.005 16.439 28.400 1.00 89.19 95 VAL A N 1
ATOM 812 C CA . VAL A 1 95 ? -11.007 17.889 28.596 1.00 89.19 95 VAL A CA 1
ATOM 813 C C . VAL A 1 95 ? -11.435 18.513 27.280 1.00 89.19 95 VAL A C 1
ATOM 815 O O . VAL A 1 95 ? -10.808 18.280 26.247 1.00 89.19 95 VAL A O 1
ATOM 818 N N . GLU A 1 96 ? -12.518 19.278 27.312 1.00 86.50 96 GLU A N 1
ATOM 819 C CA . GLU A 1 96 ? -12.969 20.027 26.149 1.00 86.50 96 GLU A CA 1
ATOM 820 C C . GLU A 1 96 ? -11.970 21.152 25.854 1.00 86.50 96 GLU A C 1
ATOM 822 O O . GLU A 1 96 ? -11.677 21.988 26.710 1.00 86.50 96 GLU A O 1
ATOM 827 N N . VAL A 1 97 ? -11.407 21.144 24.646 1.00 88.62 97 VAL A N 1
ATOM 828 C CA . VAL A 1 97 ? -10.474 22.172 24.183 1.00 88.62 97 VAL A CA 1
ATOM 829 C C . VAL A 1 97 ? -11.209 23.046 23.181 1.00 88.62 97 VAL A C 1
ATOM 831 O O . VAL A 1 97 ? -11.588 22.578 22.108 1.00 88.62 97 VAL A O 1
ATOM 834 N N . GLN A 1 98 ? -11.395 24.323 23.518 1.00 83.69 98 GLN A N 1
ATOM 835 C CA . GLN A 1 98 ? -11.917 25.298 22.566 1.00 83.69 98 GLN A CA 1
ATOM 836 C C . GLN A 1 98 ? -10.863 25.539 21.485 1.00 83.69 98 GLN A C 1
ATOM 838 O O . GLN A 1 98 ? -9.786 26.075 21.756 1.00 83.69 98 GLN A O 1
ATOM 843 N N . LEU A 1 99 ? -11.163 25.119 20.257 1.00 80.88 99 LEU A N 1
ATOM 844 C CA . LEU A 1 99 ? -10.354 25.497 19.108 1.00 80.88 99 LEU A CA 1
ATOM 845 C C . LEU A 1 99 ? -10.616 26.980 18.819 1.00 80.88 99 LEU A C 1
ATOM 847 O O . LEU A 1 99 ? -11.783 27.374 18.744 1.00 80.88 99 LEU A O 1
ATOM 851 N N . PRO A 1 100 ? -9.575 27.817 18.661 1.00 82.50 100 PRO A N 1
ATOM 852 C CA . PRO A 1 100 ? -9.787 29.187 18.222 1.00 82.50 100 PRO A CA 1
ATOM 853 C C . PRO A 1 100 ? -10.495 29.156 16.868 1.00 82.50 100 PRO A C 1
ATOM 855 O O . PRO A 1 100 ? -10.159 28.331 16.011 1.00 82.50 100 PRO A O 1
ATOM 858 N N . ASN A 1 101 ? -11.469 30.050 16.675 1.00 78.31 101 ASN A N 1
ATOM 859 C CA . ASN A 1 101 ? -12.136 30.168 15.385 1.00 78.31 101 ASN A CA 1
ATOM 860 C C . ASN A 1 101 ? -11.069 30.345 14.297 1.00 78.31 101 ASN A C 1
ATOM 862 O O . ASN A 1 101 ? -10.219 31.235 14.423 1.00 78.31 101 ASN A O 1
ATOM 866 N N . PRO A 1 102 ? -11.073 29.514 13.240 1.00 79.56 102 PRO A N 1
ATOM 867 C CA . PRO A 1 102 ? -10.160 29.719 12.136 1.00 79.56 102 PRO A CA 1
ATOM 868 C C . PRO A 1 102 ? -10.398 31.129 11.572 1.00 79.56 102 PRO A C 1
ATOM 870 O O . PRO A 1 102 ? -11.554 31.543 11.446 1.00 79.56 102 PRO A O 1
ATOM 873 N N . PRO A 1 103 ? -9.340 31.870 11.203 1.00 75.31 103 PRO A N 1
ATOM 874 C CA . PRO A 1 103 ? -9.431 33.283 10.812 1.00 75.31 103 PRO A CA 1
ATOM 875 C C . PRO A 1 103 ? -10.367 33.558 9.618 1.00 75.31 103 PRO A C 1
ATOM 877 O O . PRO A 1 103 ? -10.771 34.691 9.394 1.00 75.31 103 PRO A O 1
ATOM 880 N N . MET A 1 104 ? -10.757 32.523 8.867 1.00 64.75 104 MET A N 1
ATOM 881 C CA . MET A 1 104 ? -11.752 32.595 7.788 1.00 64.75 104 MET A CA 1
ATOM 882 C C . MET A 1 104 ? -13.207 32.729 8.271 1.0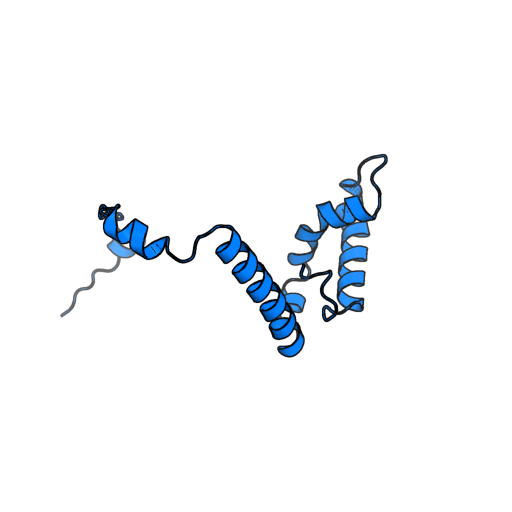0 64.75 104 MET A C 1
ATOM 884 O O . MET A 1 104 ? -14.041 33.230 7.525 1.00 64.75 104 MET A O 1
ATOM 888 N N . LEU A 1 105 ? -13.537 32.294 9.492 1.00 59.00 105 LEU A N 1
ATOM 889 C CA . LEU A 1 105 ? -14.909 32.340 10.020 1.00 59.00 105 LEU A CA 1
ATOM 890 C C . LEU A 1 105 ? -15.238 33.651 10.747 1.00 59.00 105 LEU A C 1
ATOM 892 O O . LEU A 1 105 ? -16.407 33.921 10.988 1.00 59.00 105 LEU A O 1
ATOM 896 N N . SER A 1 106 ? -14.249 34.500 11.046 1.00 57.62 106 SER A N 1
ATOM 897 C CA . SER A 1 106 ? -14.492 35.846 11.592 1.00 57.62 106 SER A CA 1
ATOM 898 C C . SER A 1 106 ? -14.901 36.878 10.533 1.00 57.62 106 SER A C 1
ATOM 900 O O . SER A 1 106 ? -15.213 38.008 10.886 1.00 57.62 106 SER A O 1
ATOM 902 N N . MET A 1 107 ? -14.865 36.521 9.242 1.00 54.06 107 MET A N 1
ATOM 903 C CA . MET A 1 107 ? -15.259 37.401 8.130 1.00 54.06 107 MET A CA 1
ATOM 904 C C . MET A 1 107 ? -16.692 37.167 7.637 1.00 54.06 107 MET A C 1
ATOM 906 O O . MET A 1 107 ? -17.196 37.954 6.841 1.00 54.06 107 MET A O 1
ATOM 910 N N . ILE A 1 108 ? -17.358 36.107 8.100 1.00 57.31 108 ILE A N 1
ATOM 911 C CA . ILE A 1 108 ? -18.761 35.849 7.783 1.00 57.31 108 ILE A CA 1
ATOM 912 C C . ILE A 1 108 ? -19.576 36.324 8.983 1.00 57.31 108 ILE A C 1
ATOM 914 O O . ILE A 1 108 ? -19.800 35.568 9.927 1.00 57.31 108 ILE A O 1
ATOM 918 N N . ASN A 1 109 ? -20.009 37.588 8.955 1.00 51.12 109 ASN A N 1
ATOM 919 C CA . ASN A 1 109 ? -21.141 38.009 9.773 1.00 51.12 109 ASN A CA 1
ATOM 920 C C . ASN A 1 109 ? -22.335 37.169 9.315 1.00 51.12 109 ASN A C 1
ATOM 922 O O . ASN A 1 109 ? -22.927 37.428 8.268 1.00 51.12 109 ASN A O 1
ATOM 926 N N . PHE A 1 110 ? -22.668 36.130 10.076 1.00 53.69 110 PHE A N 1
ATOM 927 C CA . PHE A 1 110 ? -24.009 35.570 10.044 1.00 53.69 110 PHE A CA 1
ATOM 928 C C . PHE A 1 110 ? -24.935 36.589 10.716 1.00 53.69 110 PHE A C 1
ATOM 930 O O . PHE A 1 110 ? -25.357 36.410 11.856 1.00 53.69 110 PHE A O 1
ATOM 937 N N . ASP A 1 111 ? -25.230 37.675 10.001 1.00 47.75 111 ASP A N 1
ATOM 938 C CA . ASP A 1 111 ? -26.418 38.479 10.256 1.00 47.75 111 ASP A CA 1
ATOM 939 C C . ASP A 1 111 ? -27.615 37.616 9.837 1.00 47.75 111 ASP A C 1
ATOM 941 O O . ASP A 1 111 ? -28.112 37.682 8.713 1.00 47.75 111 ASP A O 1
ATOM 945 N N . PHE A 1 112 ? -28.025 36.715 10.732 1.00 44.91 112 PHE A N 1
ATOM 946 C CA . PHE A 1 112 ? -29.360 36.134 10.694 1.00 44.91 112 PHE A CA 1
ATOM 947 C C . PHE A 1 112 ? -30.340 37.259 11.038 1.00 44.91 112 PHE A C 1
ATOM 949 O O . PHE A 1 112 ? -30.495 37.626 12.203 1.00 44.91 112 PHE A O 1
ATOM 956 N N . MET A 1 113 ? -30.949 37.821 9.995 1.00 38.75 113 MET A N 1
ATOM 957 C CA . MET A 1 113 ? -32.230 38.519 10.069 1.00 38.75 113 MET A CA 1
ATOM 958 C C . MET A 1 113 ? -33.370 37.504 9.967 1.00 38.75 113 MET A C 1
ATOM 960 O O . MET A 1 113 ? -33.206 36.511 9.219 1.00 38.75 113 MET A O 1
#